Protein AF-A0A971UU22-F1 (afdb_monomer_lite)

Sequence (99 aa):
IMGYENEKGLMFGRDLINFKGENFVAPQTYAIKGSVITDEILLEMSRDGVFENSRVYNIRTRKLLKPKDYIDPHKKAIEEINKSDFILKTDYLKDLIDP

Foldseek 3Di:
DPPDDPPDDDDPDDDPVPDDDWDKDQDPPPAPQLFIDTQFWGWGQDPVNDQQPIWIAGPVVRDTDGSVVVVVSSVVSNVSVVVVVVCVVVVVVVVVVPD

Secondary structure (DSSP, 8-state):
--S--TTSS---S--TTT--S--EE---SSS-TT-EEESSEEEE--TTS-GGG-EEEETTT--EE-GGGGHHHHHHHHHHHHHHHHHHHTTHHHHHH--

pLDDT: mean 89.25, std 8.84, range [54.53, 97.75]

Radius of gyration: 16.16 Å; chains: 1; bounding box: 41×27×49 Å

Structure (mmCIF, N/CA/C/O backbone):
data_AF-A0A971UU22-F1
#
_entry.id   AF-A0A971UU22-F1
#
loop_
_atom_site.group_PDB
_atom_site.id
_atom_site.type_symbol
_atom_site.label_atom_id
_atom_site.label_alt_id
_atom_site.label_comp_id
_atom_site.label_asym_id
_atom_site.label_entity_id
_atom_site.label_seq_id
_atom_site.pdbx_PDB_ins_code
_atom_site.Cartn_x
_atom_site.Cartn_y
_atom_site.Cartn_z
_atom_site.occupancy
_atom_site.B_iso_or_equiv
_atom_site.auth_seq_id
_atom_site.auth_comp_id
_atom_site.auth_asym_id
_atom_site.auth_atom_id
_atom_site.pdbx_PDB_model_num
ATOM 1 N N . ILE A 1 1 ? 20.644 10.018 -1.741 1.00 62.72 1 ILE A N 1
ATOM 2 C CA . ILE A 1 1 ? 21.759 9.350 -1.008 1.00 62.72 1 ILE A CA 1
ATOM 3 C C . ILE A 1 1 ? 22.981 9.116 -1.905 1.00 62.72 1 ILE A C 1
ATOM 5 O O . ILE A 1 1 ? 24.057 9.528 -1.512 1.00 62.72 1 ILE A O 1
ATOM 9 N N . MET A 1 2 ? 22.845 8.527 -3.102 1.00 82.44 2 MET A N 1
ATOM 10 C CA . MET A 1 2 ? 23.992 8.207 -3.983 1.00 82.44 2 MET A CA 1
ATOM 11 C C . MET A 1 2 ? 24.419 9.325 -4.959 1.00 82.44 2 MET A C 1
ATOM 13 O O . MET A 1 2 ? 25.248 9.085 -5.824 1.00 82.44 2 MET A O 1
ATOM 17 N N . GLY A 1 3 ? 23.841 10.528 -4.864 1.00 80.38 3 GLY A N 1
ATOM 18 C CA . GLY A 1 3 ? 24.153 11.641 -5.775 1.00 80.38 3 GLY A CA 1
ATOM 19 C C . GLY A 1 3 ? 23.608 11.499 -7.205 1.00 80.38 3 GLY A C 1
ATOM 20 O O . GLY A 1 3 ? 23.945 12.320 -8.046 1.00 80.38 3 GLY A O 1
ATOM 21 N N . TYR A 1 4 ? 22.771 10.491 -7.476 1.00 78.88 4 TYR A N 1
ATOM 22 C CA . TYR A 1 4 ? 22.084 10.314 -8.758 1.00 78.88 4 TYR A CA 1
ATOM 23 C C . TYR A 1 4 ? 20.679 10.915 -8.732 1.00 78.88 4 TYR A C 1
ATOM 25 O O . TYR A 1 4 ? 19.956 10.778 -7.741 1.00 78.88 4 TYR A O 1
ATOM 33 N N . GLU A 1 5 ? 20.294 11.530 -9.846 1.00 74.69 5 GLU A N 1
ATOM 34 C CA . GLU A 1 5 ? 18.945 12.039 -10.078 1.00 74.69 5 GLU A CA 1
ATOM 35 C C . GLU A 1 5 ? 18.027 10.906 -10.567 1.00 74.69 5 GLU A C 1
ATOM 37 O O . GLU A 1 5 ? 18.325 10.216 -11.544 1.00 74.69 5 GLU A O 1
ATOM 42 N N . ASN A 1 6 ? 16.895 10.707 -9.883 1.00 71.00 6 ASN A N 1
ATOM 43 C CA . ASN A 1 6 ? 15.866 9.722 -10.246 1.00 71.00 6 ASN A CA 1
ATOM 44 C C . ASN A 1 6 ? 14.948 10.263 -11.356 1.00 71.00 6 ASN A C 1
ATOM 46 O O . ASN A 1 6 ? 13.732 10.332 -11.196 1.00 71.00 6 ASN A O 1
ATOM 50 N N . GLU A 1 7 ? 15.534 10.689 -12.471 1.00 71.25 7 GLU A N 1
ATOM 51 C CA . GLU A 1 7 ? 14.790 11.239 -13.615 1.00 71.25 7 GLU A CA 1
ATOM 52 C C . GLU A 1 7 ? 14.575 10.215 -14.733 1.00 71.25 7 GLU A C 1
ATOM 54 O O . GLU A 1 7 ? 13.740 10.410 -15.615 1.00 71.25 7 GLU A O 1
ATOM 59 N N . LYS A 1 8 ? 15.323 9.107 -14.704 1.00 68.94 8 LYS A N 1
ATOM 60 C CA . LYS A 1 8 ? 15.296 8.073 -15.740 1.00 68.94 8 LYS A CA 1
ATOM 61 C C . LYS A 1 8 ? 14.726 6.776 -15.179 1.00 68.94 8 LYS A C 1
ATOM 63 O O . LYS A 1 8 ? 15.319 6.168 -14.293 1.00 68.94 8 LYS A O 1
ATOM 68 N N . GLY A 1 9 ? 13.599 6.344 -15.741 1.00 73.25 9 GLY A N 1
ATOM 69 C CA . GLY A 1 9 ? 12.917 5.100 -15.386 1.00 73.25 9 GLY A CA 1
ATOM 70 C C . GLY A 1 9 ? 11.576 5.320 -14.689 1.00 73.25 9 GLY A C 1
ATOM 71 O O . GLY A 1 9 ? 11.291 6.387 -14.151 1.00 73.25 9 GLY A O 1
ATOM 72 N N . LEU A 1 10 ? 10.729 4.293 -14.722 1.00 82.38 10 LEU A N 1
ATOM 73 C CA . LEU A 1 10 ? 9.428 4.308 -14.063 1.00 82.38 10 LEU A CA 1
ATOM 74 C C . LEU A 1 10 ? 9.556 3.706 -12.660 1.00 82.38 10 LEU A C 1
ATOM 76 O O . LEU A 1 10 ? 9.939 2.548 -12.503 1.00 82.38 10 LEU A O 1
ATOM 80 N N . MET A 1 11 ? 9.230 4.499 -11.640 1.00 86.44 11 MET A N 1
ATOM 81 C CA . MET A 1 11 ? 9.314 4.108 -10.233 1.00 86.44 11 MET A CA 1
ATOM 82 C C . MET A 1 11 ? 7.966 4.283 -9.534 1.00 86.44 11 MET A C 1
ATOM 84 O O . MET A 1 11 ? 7.353 5.343 -9.606 1.00 86.44 11 MET A O 1
ATOM 88 N N . PHE A 1 12 ? 7.538 3.250 -8.806 1.00 84.56 12 PHE A N 1
ATOM 89 C CA . PHE A 1 12 ? 6.378 3.314 -7.906 1.00 84.56 12 PHE A CA 1
ATOM 90 C C . PHE A 1 12 ? 6.772 3.744 -6.484 1.00 84.56 12 PHE A C 1
ATOM 92 O O . PHE A 1 12 ? 6.006 4.399 -5.783 1.00 84.56 12 PHE A O 1
ATOM 99 N N . GLY A 1 13 ? 7.989 3.390 -6.058 1.00 82.88 13 GLY A N 1
ATOM 100 C CA . GLY A 1 13 ? 8.536 3.787 -4.764 1.00 82.88 13 GLY A CA 1
ATOM 101 C C . GLY A 1 13 ? 8.894 5.272 -4.711 1.00 82.88 13 GLY A C 1
ATOM 102 O O . GLY A 1 13 ? 9.170 5.902 -5.731 1.00 82.88 13 GLY A O 1
ATOM 103 N N . ARG A 1 14 ? 8.920 5.825 -3.497 1.00 84.25 14 ARG A N 1
ATOM 104 C CA . ARG A 1 14 ? 9.236 7.236 -3.244 1.00 84.25 14 ARG A CA 1
ATOM 105 C C . ARG A 1 14 ? 10.511 7.363 -2.427 1.00 84.25 14 ARG A C 1
ATOM 107 O O . ARG A 1 14 ? 10.798 6.520 -1.580 1.00 84.25 14 ARG A O 1
ATOM 114 N N . ASP A 1 15 ? 11.261 8.433 -2.670 1.00 84.06 15 ASP A N 1
ATOM 115 C CA . ASP A 1 15 ? 12.409 8.781 -1.834 1.00 84.06 15 ASP A CA 1
ATOM 116 C C . ASP A 1 15 ? 11.923 9.267 -0.464 1.00 84.06 15 ASP A C 1
ATOM 118 O O . ASP A 1 15 ? 11.402 10.373 -0.333 1.00 84.06 15 ASP A O 1
ATOM 122 N N . LEU A 1 16 ? 12.116 8.443 0.563 1.00 82.25 16 LEU A N 1
ATOM 123 C CA . LEU A 1 16 ? 11.645 8.719 1.919 1.00 82.25 16 LEU A CA 1
ATOM 124 C C . LEU A 1 16 ? 12.265 9.977 2.547 1.00 82.25 16 LEU A C 1
ATOM 126 O O . LEU A 1 16 ? 11.662 10.547 3.450 1.00 82.25 16 LEU A O 1
ATOM 130 N N . ILE A 1 17 ? 13.452 10.404 2.106 1.00 82.69 17 ILE A N 1
ATOM 131 C CA . ILE A 1 17 ? 14.151 11.557 2.697 1.00 82.69 17 ILE A CA 1
ATOM 132 C C . ILE A 1 17 ? 13.637 12.869 2.105 1.00 82.69 17 ILE A C 1
ATOM 134 O O . ILE A 1 17 ? 13.508 13.866 2.812 1.00 82.69 17 ILE A O 1
ATOM 138 N N . ASN A 1 18 ? 13.359 12.873 0.803 1.00 81.94 18 ASN A N 1
ATOM 139 C CA . ASN A 1 18 ? 13.086 14.100 0.054 1.00 81.94 18 ASN A CA 1
ATOM 140 C C . ASN A 1 18 ? 11.603 14.296 -0.277 1.00 81.94 18 ASN A C 1
ATOM 142 O O . ASN A 1 18 ? 11.189 15.403 -0.632 1.00 81.94 18 ASN A O 1
ATOM 146 N N . PHE A 1 19 ? 10.790 13.243 -0.185 1.00 82.88 19 PHE A N 1
ATOM 147 C CA . PHE A 1 19 ? 9.388 13.309 -0.562 1.00 82.88 19 PHE A CA 1
ATOM 148 C C . PHE A 1 19 ? 8.548 14.061 0.481 1.00 82.88 19 PHE A C 1
ATOM 150 O O . PHE A 1 19 ? 8.545 13.719 1.659 1.00 82.88 19 PHE A O 1
ATOM 157 N N . LYS A 1 20 ? 7.810 15.087 0.034 1.00 79.75 20 LYS A N 1
ATOM 158 C CA . LYS A 1 20 ? 6.997 15.968 0.898 1.00 79.75 20 LYS A CA 1
ATOM 159 C C . LYS A 1 20 ? 5.492 15.676 0.884 1.00 79.75 20 LYS A C 1
ATOM 161 O O . LYS A 1 20 ? 4.748 16.352 1.586 1.00 79.75 20 LYS A O 1
ATOM 166 N N . GLY A 1 21 ? 5.028 14.745 0.051 1.00 82.56 21 GLY A N 1
ATOM 167 C CA . GLY A 1 21 ? 3.614 14.365 -0.003 1.00 82.56 21 GLY A CA 1
ATOM 168 C C . GLY A 1 21 ? 3.281 13.201 0.931 1.00 82.56 21 GLY A C 1
ATOM 169 O O . GLY A 1 21 ? 4.140 12.683 1.639 1.00 82.56 21 GLY A O 1
ATOM 170 N N . GLU A 1 22 ? 2.047 12.710 0.847 1.00 81.62 22 GLU A N 1
ATOM 171 C CA . GLU A 1 22 ? 1.616 11.520 1.587 1.00 81.62 22 GLU A CA 1
ATOM 172 C C . GLU A 1 22 ? 2.281 10.246 1.061 1.00 81.62 22 GLU A C 1
ATOM 174 O O . GLU A 1 22 ? 2.132 9.895 -0.120 1.00 81.62 22 GLU A O 1
ATOM 179 N N . ASN A 1 23 ? 2.981 9.538 1.945 1.00 85.56 23 ASN A N 1
ATOM 180 C CA . ASN A 1 23 ? 3.532 8.220 1.669 1.00 85.56 23 ASN A CA 1
ATOM 181 C C . ASN A 1 23 ? 2.525 7.126 2.010 1.00 85.56 23 ASN A C 1
ATOM 183 O O . ASN A 1 23 ? 1.718 7.238 2.935 1.00 85.56 23 ASN A O 1
ATOM 187 N N . PHE A 1 24 ? 2.589 6.044 1.245 1.00 91.88 24 PHE A N 1
ATOM 188 C CA . PHE A 1 24 ? 1.814 4.856 1.537 1.00 91.88 24 PHE A CA 1
ATOM 189 C C . PHE A 1 24 ? 2.517 3.609 1.012 1.00 91.88 24 PHE A C 1
ATOM 191 O O . PHE A 1 24 ? 3.388 3.680 0.146 1.00 91.88 24 PHE A O 1
ATOM 198 N N . VAL A 1 25 ? 2.111 2.463 1.546 1.00 92.69 25 VAL A N 1
ATOM 199 C CA . VAL A 1 25 ? 2.565 1.140 1.123 1.00 92.69 25 VAL A CA 1
ATOM 200 C C . VAL A 1 25 ? 1.343 0.270 0.853 1.00 92.69 25 VAL A C 1
ATOM 202 O O . VAL A 1 25 ? 0.411 0.244 1.658 1.00 92.69 25 VAL A O 1
ATOM 205 N N . ALA A 1 26 ? 1.359 -0.462 -0.262 1.00 92.81 26 ALA A N 1
ATOM 206 C CA . ALA A 1 26 ? 0.314 -1.405 -0.662 1.00 92.81 26 ALA A CA 1
ATOM 207 C C . ALA A 1 26 ? 0.830 -2.861 -0.577 1.00 92.81 26 ALA A C 1
ATOM 209 O O . ALA A 1 26 ? 1.263 -3.427 -1.584 1.00 92.81 26 ALA A O 1
ATOM 210 N N . PRO A 1 27 ? 0.857 -3.476 0.622 1.00 89.94 27 PRO A N 1
ATOM 211 C CA . PRO A 1 27 ? 1.389 -4.825 0.803 1.00 89.94 27 PRO A CA 1
ATOM 212 C C . PRO A 1 27 ? 0.502 -5.885 0.132 1.00 89.94 27 PRO A C 1
ATOM 214 O O . PRO A 1 27 ? -0.722 -5.815 0.209 1.00 89.94 27 PRO A O 1
ATOM 217 N N . GLN A 1 28 ? 1.124 -6.899 -0.481 1.00 86.19 28 GLN A N 1
ATOM 218 C CA . GLN A 1 28 ? 0.411 -8.012 -1.131 1.00 86.19 28 GLN A CA 1
ATOM 219 C C . GLN A 1 28 ? 0.781 -9.401 -0.597 1.00 86.19 28 GLN A C 1
ATOM 221 O O . GLN A 1 28 ? -0.021 -10.324 -0.680 1.00 86.19 28 GLN A O 1
ATOM 226 N N . THR A 1 29 ? 1.983 -9.573 -0.039 1.00 86.62 29 THR A N 1
ATOM 227 C CA . THR A 1 29 ? 2.466 -10.891 0.414 1.00 86.62 29 THR A CA 1
ATOM 228 C C . THR A 1 29 ? 1.707 -11.409 1.634 1.00 86.62 29 THR A C 1
ATOM 230 O O . THR A 1 29 ? 1.401 -12.591 1.726 1.00 86.62 29 THR A O 1
ATOM 233 N N . TYR A 1 30 ? 1.400 -10.516 2.575 1.00 86.00 30 TYR A N 1
ATOM 234 C CA . TYR A 1 30 ? 0.755 -10.851 3.851 1.00 86.00 30 TYR A CA 1
ATOM 235 C C . TYR A 1 30 ? -0.579 -10.126 4.049 1.00 86.00 30 TYR A C 1
ATOM 237 O O . TYR A 1 30 ? -1.200 -10.247 5.101 1.00 86.00 30 TYR A O 1
ATOM 245 N N . ALA A 1 31 ? -1.010 -9.361 3.047 1.00 89.94 31 ALA A N 1
ATOM 246 C CA . ALA A 1 31 ? -2.218 -8.557 3.083 1.00 89.94 31 ALA A CA 1
ATOM 247 C C . ALA A 1 31 ? -2.949 -8.663 1.746 1.00 89.94 31 ALA A C 1
ATOM 249 O O . ALA A 1 31 ? -2.346 -8.887 0.699 1.00 89.94 31 ALA A O 1
ATOM 250 N N . ILE A 1 32 ? -4.267 -8.515 1.790 1.00 93.62 32 ILE A N 1
ATOM 251 C CA . ILE A 1 32 ? -5.110 -8.660 0.606 1.00 93.62 32 ILE A CA 1
ATOM 252 C C . ILE A 1 32 ? -4.950 -7.423 -0.266 1.00 93.62 32 ILE A C 1
ATOM 254 O O . ILE A 1 32 ? -4.897 -6.307 0.250 1.00 93.62 32 ILE A O 1
ATOM 258 N N . LYS A 1 33 ? -4.898 -7.612 -1.589 1.00 93.50 33 LYS A N 1
ATOM 259 C CA . LYS A 1 33 ? -4.845 -6.517 -2.564 1.00 93.50 33 LYS A CA 1
ATOM 260 C C . LYS A 1 33 ? -5.888 -5.441 -2.241 1.00 93.50 33 LYS A C 1
ATOM 262 O O . LYS A 1 33 ? -7.062 -5.743 -2.053 1.00 93.50 33 LYS A O 1
ATOM 267 N N . GLY A 1 34 ? -5.439 -4.189 -2.198 1.00 92.75 34 GLY A N 1
ATOM 268 C CA . GLY A 1 34 ? -6.250 -3.052 -1.762 1.00 92.75 34 GLY A CA 1
ATOM 269 C C . GLY A 1 34 ? -6.119 -2.722 -0.273 1.00 92.75 34 GLY A C 1
ATOM 270 O O . GLY A 1 34 ? -6.648 -1.699 0.152 1.00 92.75 34 GLY A O 1
ATOM 271 N N . SER A 1 35 ? -5.401 -3.531 0.511 1.00 96.06 35 SER A N 1
ATOM 272 C CA . SER A 1 35 ? -4.922 -3.121 1.835 1.00 96.06 35 SER A CA 1
ATOM 273 C C . SER A 1 35 ? -3.871 -2.026 1.682 1.00 96.06 35 SER A C 1
ATOM 275 O O . SER A 1 35 ? -3.076 -2.053 0.737 1.00 96.06 35 SER A O 1
ATOM 277 N N . VAL A 1 36 ? -3.852 -1.074 2.612 1.00 96.19 36 VAL A N 1
ATOM 278 C CA . VAL A 1 36 ? -2.925 0.057 2.552 1.00 96.19 36 VAL A CA 1
ATOM 279 C C . VAL A 1 36 ? -2.458 0.475 3.936 1.00 96.19 36 VAL A C 1
ATOM 281 O O . VAL A 1 36 ? -3.208 0.415 4.910 1.00 96.19 36 VAL A O 1
ATOM 284 N N . ILE A 1 37 ? -1.206 0.910 4.013 1.00 95.50 37 ILE A N 1
ATOM 285 C CA . ILE A 1 37 ? -0.607 1.487 5.214 1.00 95.50 37 ILE A CA 1
ATOM 286 C C . ILE A 1 37 ? -0.147 2.894 4.858 1.00 95.50 37 ILE A C 1
ATOM 288 O O . ILE A 1 37 ? 0.631 3.060 3.919 1.00 95.50 37 ILE A O 1
ATOM 292 N N . THR A 1 38 ? -0.631 3.890 5.592 1.00 93.88 38 THR A N 1
ATOM 293 C CA . THR A 1 38 ? -0.171 5.285 5.513 1.00 93.88 38 THR A CA 1
ATOM 294 C C . THR A 1 38 ? 0.459 5.696 6.843 1.00 93.88 38 THR A C 1
ATOM 296 O O . THR A 1 38 ? 0.552 4.891 7.769 1.00 93.88 38 THR A O 1
ATOM 299 N N . ASP A 1 39 ? 0.858 6.959 6.974 1.00 91.56 39 ASP A N 1
ATOM 300 C CA . ASP A 1 39 ? 1.351 7.505 8.246 1.00 91.56 39 ASP A CA 1
ATOM 301 C C . ASP A 1 39 ? 0.265 7.596 9.338 1.00 91.56 39 ASP A C 1
ATOM 303 O O . ASP A 1 39 ? 0.568 7.740 10.530 1.00 91.56 39 ASP A O 1
ATOM 307 N N . GLU A 1 40 ? -1.009 7.523 8.944 1.00 94.19 40 GLU A N 1
ATOM 308 C CA . GLU A 1 40 ? -2.154 7.719 9.833 1.00 94.19 40 GLU A CA 1
ATOM 309 C C . GLU A 1 40 ? -2.977 6.455 10.037 1.00 94.19 40 GLU A C 1
ATOM 311 O O . GLU A 1 40 ? -3.457 6.216 11.153 1.00 94.19 40 GLU A O 1
ATOM 316 N N . ILE A 1 41 ? -3.148 5.652 8.983 1.00 96.50 41 ILE A N 1
ATOM 317 C CA . ILE A 1 41 ? -4.079 4.530 8.984 1.00 96.50 41 ILE A CA 1
ATOM 318 C C . ILE A 1 41 ? -3.475 3.221 8.483 1.00 96.50 41 ILE A C 1
ATOM 320 O O . ILE A 1 41 ? -2.646 3.183 7.577 1.00 96.50 41 ILE A O 1
ATOM 324 N N . LEU A 1 42 ? -3.968 2.130 9.061 1.00 96.69 42 LEU A N 1
ATOM 325 C CA . LEU A 1 42 ? -3.860 0.779 8.530 1.00 96.69 42 LEU A CA 1
ATOM 326 C C . LEU A 1 42 ? -5.244 0.380 8.021 1.00 96.69 42 LEU A C 1
ATOM 328 O O . LEU A 1 42 ? -6.176 0.264 8.819 1.00 96.69 42 LEU A O 1
ATOM 332 N N . LEU A 1 43 ? -5.361 0.159 6.715 1.00 97.31 43 LEU A N 1
ATOM 333 C CA . LEU A 1 43 ? -6.531 -0.430 6.080 1.00 97.31 43 LEU A CA 1
ATOM 334 C C . LEU A 1 43 ? -6.231 -1.887 5.747 1.00 97.31 43 LEU A C 1
ATOM 336 O O . LEU A 1 43 ? -5.412 -2.182 4.876 1.00 97.31 43 LEU A O 1
ATOM 340 N N . GLU A 1 44 ? -6.920 -2.789 6.428 1.00 96.56 44 GLU A N 1
ATOM 341 C CA . GLU A 1 44 ? -6.912 -4.218 6.145 1.00 96.56 44 GLU A CA 1
ATOM 342 C C . GLU A 1 44 ? -8.137 -4.547 5.291 1.00 96.56 44 GLU A C 1
ATOM 344 O O . GLU A 1 44 ? -9.276 -4.479 5.766 1.00 96.56 44 GLU A O 1
ATOM 349 N N . MET A 1 45 ? -7.900 -4.879 4.021 1.00 96.75 45 MET A N 1
ATOM 350 C CA . MET A 1 45 ? -8.970 -5.248 3.101 1.00 96.75 45 MET A CA 1
ATOM 351 C C . MET A 1 45 ? -9.606 -6.573 3.533 1.00 96.75 45 MET A C 1
ATOM 353 O O . MET A 1 45 ? -8.909 -7.536 3.865 1.00 96.75 45 MET A O 1
ATOM 357 N N . SER A 1 46 ? -10.936 -6.627 3.504 1.00 95.56 46 SER A N 1
ATOM 358 C CA . SER A 1 46 ? -11.688 -7.830 3.855 1.00 95.56 46 SER A CA 1
ATOM 359 C C . SER A 1 46 ? -11.427 -8.992 2.890 1.00 95.56 46 SER A C 1
ATOM 361 O O . SER A 1 46 ? -11.237 -8.813 1.685 1.00 95.56 46 SER A O 1
ATOM 363 N N . ARG A 1 47 ? -11.474 -10.217 3.427 1.00 92.56 47 ARG A N 1
ATOM 364 C CA . ARG A 1 47 ? -11.300 -11.475 2.677 1.00 92.56 47 ARG A CA 1
ATOM 365 C C . ARG A 1 47 ? -12.410 -11.756 1.674 1.00 92.56 47 ARG A C 1
ATOM 367 O O . ARG A 1 47 ? -12.168 -12.469 0.709 1.00 92.56 47 ARG A O 1
ATOM 374 N N . ASP A 1 48 ? -13.598 -11.207 1.898 1.00 93.81 48 ASP A N 1
ATOM 375 C CA . ASP A 1 48 ? -14.731 -11.320 0.973 1.00 93.81 48 ASP A CA 1
ATOM 376 C C . ASP A 1 48 ? -14.611 -10.390 -0.249 1.00 93.81 48 ASP A C 1
ATOM 378 O O . ASP A 1 48 ? -15.447 -10.449 -1.148 1.00 93.81 48 ASP A O 1
ATOM 382 N N . GLY A 1 49 ? -13.585 -9.531 -0.293 1.00 89.62 49 GLY A N 1
ATOM 383 C CA . GLY A 1 49 ? -13.386 -8.553 -1.361 1.00 89.62 49 GLY A CA 1
ATOM 384 C C . GLY A 1 49 ? -14.326 -7.345 -1.293 1.00 89.62 49 GLY A C 1
ATOM 385 O O . GLY A 1 49 ? -14.245 -6.473 -2.158 1.00 89.62 49 GLY A O 1
ATOM 386 N N . VAL A 1 50 ? -15.183 -7.241 -0.272 1.00 94.12 50 VAL A N 1
ATOM 387 C CA . VAL A 1 50 ? -16.111 -6.119 -0.089 1.00 94.12 50 VAL A CA 1
ATOM 388 C C . VAL A 1 50 ? -15.444 -5.036 0.754 1.00 94.12 50 VAL A C 1
ATOM 390 O O . VAL A 1 50 ? -15.146 -5.221 1.933 1.00 94.12 50 VAL A O 1
ATOM 393 N N . PHE A 1 51 ? -15.235 -3.860 0.157 1.00 94.81 51 PHE A N 1
ATOM 394 C CA . PHE A 1 51 ? -14.543 -2.748 0.814 1.00 94.81 51 PHE A CA 1
ATOM 395 C C . PH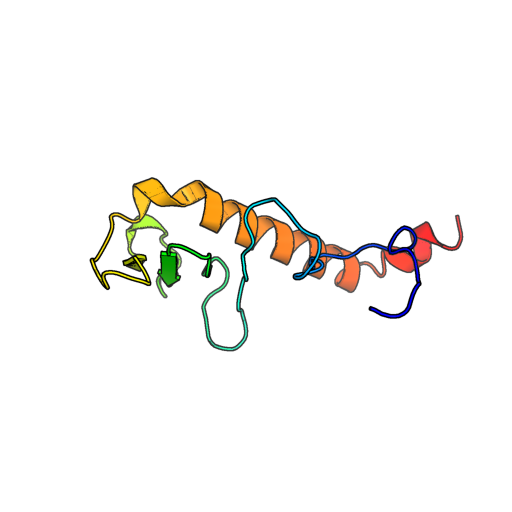E A 1 51 ? -15.208 -2.322 2.131 1.00 94.81 51 PHE A C 1
ATOM 397 O O . PHE A 1 51 ? -14.524 -2.115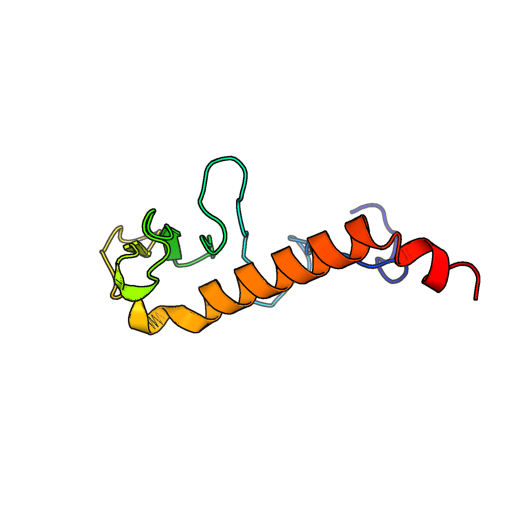 3.129 1.00 94.81 51 PHE A O 1
ATOM 404 N N . GLU A 1 52 ? -16.539 -2.256 2.171 1.00 95.56 52 GLU A N 1
ATOM 405 C CA . GLU A 1 52 ? -17.281 -1.816 3.360 1.00 95.56 52 GLU A CA 1
ATOM 406 C C . GLU A 1 52 ? -17.102 -2.740 4.574 1.00 95.56 52 GLU A C 1
ATOM 408 O O . GLU A 1 52 ? -17.223 -2.278 5.708 1.00 95.56 52 GLU A O 1
ATOM 413 N N . ASN A 1 53 ? -16.758 -4.010 4.338 1.00 96.44 53 ASN A N 1
ATOM 414 C CA . ASN A 1 53 ? -16.507 -5.011 5.377 1.00 96.44 53 ASN A CA 1
ATOM 415 C C . ASN A 1 53 ? -15.049 -5.001 5.871 1.00 96.44 53 ASN A C 1
ATOM 417 O O . ASN A 1 53 ? -14.677 -5.783 6.748 1.00 96.44 53 ASN A O 1
ATOM 421 N N . SER A 1 54 ? -14.210 -4.131 5.304 1.00 96.69 54 SER A N 1
ATOM 422 C CA . SER A 1 54 ? -12.797 -3.993 5.662 1.00 96.69 54 SER A CA 1
ATOM 423 C C . SER A 1 54 ? -12.622 -3.344 7.032 1.00 96.69 54 SER A C 1
ATOM 425 O O . SER A 1 54 ? -13.571 -2.849 7.645 1.00 96.69 54 SER A O 1
ATOM 427 N N . ARG A 1 55 ? -11.389 -3.330 7.537 1.00 97.00 55 ARG A N 1
ATOM 428 C CA . ARG A 1 55 ? -11.072 -2.719 8.830 1.00 97.00 55 ARG A CA 1
ATOM 429 C C . ARG A 1 55 ? -10.079 -1.592 8.641 1.00 97.00 55 ARG A C 1
ATOM 431 O O . ARG A 1 55 ? -9.058 -1.769 7.987 1.00 97.00 55 ARG A O 1
ATOM 438 N N . VAL A 1 56 ? -10.380 -0.443 9.237 1.00 97.75 56 VAL A N 1
ATOM 439 C CA . VAL A 1 56 ? -9.473 0.702 9.250 1.00 97.75 56 VAL A CA 1
ATOM 440 C C . VAL A 1 56 ? -9.142 1.050 10.685 1.00 97.75 56 VAL A C 1
ATOM 442 O O . VAL A 1 56 ? -10.030 1.187 11.526 1.00 97.75 56 VAL A O 1
ATOM 445 N N . TYR A 1 57 ? -7.856 1.214 10.956 1.00 97.31 57 TYR A N 1
ATOM 446 C CA . TYR A 1 57 ? -7.346 1.595 12.261 1.00 97.31 57 TYR A CA 1
ATOM 447 C C . TYR A 1 57 ? -6.514 2.852 12.129 1.00 97.31 57 TYR A C 1
ATOM 449 O O . TYR A 1 57 ? -5.644 2.923 11.266 1.00 97.31 57 TYR A O 1
ATOM 457 N N . ASN A 1 58 ? -6.703 3.805 13.036 1.00 97.19 58 ASN A N 1
ATOM 458 C CA . ASN A 1 58 ? -5.703 4.845 13.227 1.00 97.19 58 ASN A CA 1
ATOM 459 C C . ASN A 1 58 ? -4.462 4.215 13.885 1.00 97.19 58 ASN A C 1
ATOM 461 O O . ASN A 1 58 ? -4.564 3.648 14.974 1.00 97.19 58 ASN A O 1
ATOM 465 N N . ILE A 1 59 ? -3.289 4.313 13.262 1.00 95.25 59 ILE A N 1
ATOM 466 C CA . ILE A 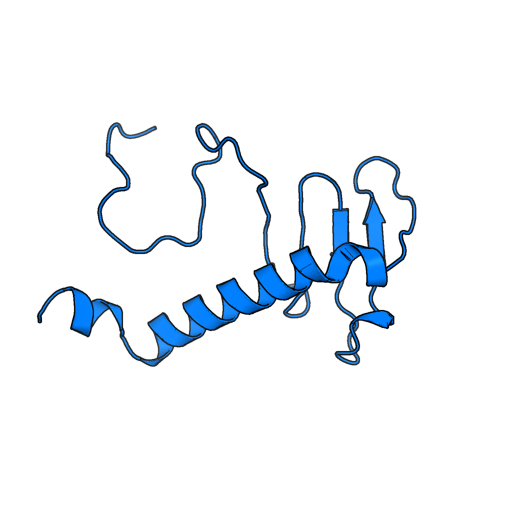1 59 ? -2.073 3.610 13.716 1.00 95.25 59 ILE A CA 1
ATOM 467 C C . ILE A 1 59 ? -1.605 4.119 15.086 1.00 95.25 59 ILE A C 1
ATOM 469 O O . ILE A 1 59 ? -1.120 3.339 15.912 1.00 95.25 59 ILE A O 1
ATOM 473 N N . ARG A 1 60 ? -1.791 5.420 15.349 1.00 94.94 60 ARG A N 1
ATOM 474 C CA . ARG A 1 60 ? -1.332 6.086 16.577 1.00 94.94 60 ARG A CA 1
ATOM 475 C C . ARG A 1 60 ? -2.256 5.811 17.758 1.00 94.94 60 ARG A C 1
ATOM 477 O O . ARG A 1 60 ? -1.795 5.441 18.831 1.00 94.94 60 ARG A O 1
ATOM 484 N N . THR A 1 61 ? -3.560 5.982 17.561 1.00 96.50 61 THR A N 1
ATOM 485 C CA . THR A 1 61 ? -4.565 5.866 18.633 1.00 96.50 61 THR A CA 1
ATOM 486 C C . THR A 1 61 ? -5.174 4.472 18.748 1.00 96.50 61 THR A C 1
ATOM 488 O O . THR A 1 61 ? -5.882 4.203 19.715 1.00 96.50 61 THR A O 1
ATOM 491 N N . ARG A 1 62 ? -4.936 3.595 17.761 1.00 94.62 62 ARG A N 1
ATOM 492 C CA . ARG A 1 62 ? -5.528 2.250 17.626 1.00 94.62 62 ARG A CA 1
ATOM 493 C C . ARG A 1 62 ? -7.056 2.231 17.539 1.00 94.62 62 ARG A C 1
ATOM 495 O O . ARG A 1 62 ? -7.661 1.165 17.627 1.00 94.62 62 ARG A O 1
ATOM 502 N N . LYS A 1 63 ? -7.691 3.389 17.342 1.00 97.69 63 LYS A N 1
ATOM 503 C CA . LYS A 1 63 ? -9.144 3.489 17.187 1.00 97.69 63 LYS A CA 1
ATOM 504 C C . LYS A 1 63 ? -9.582 2.888 15.859 1.00 97.69 63 LYS A C 1
ATOM 506 O O . LYS A 1 63 ? -8.953 3.140 14.831 1.00 97.69 63 LYS A O 1
ATOM 511 N N . LEU A 1 64 ? -10.679 2.134 15.904 1.00 97.12 64 LEU A N 1
ATOM 512 C CA . LEU A 1 64 ? -11.368 1.664 14.712 1.00 97.12 64 LEU A CA 1
ATOM 513 C C . LEU A 1 64 ? -12.056 2.852 14.032 1.00 97.12 64 LEU A C 1
ATOM 515 O O . LEU A 1 64 ? -12.722 3.658 14.686 1.00 97.12 64 LEU A O 1
ATOM 519 N N . LEU A 1 65 ? -11.877 2.947 12.725 1.00 97.12 65 LEU A N 1
ATOM 520 C CA . LEU A 1 65 ? -12.428 3.981 11.865 1.00 97.12 65 LEU A CA 1
ATOM 521 C C . LEU A 1 65 ? -13.405 3.346 10.871 1.00 97.12 65 LEU A C 1
ATOM 523 O O . LEU A 1 65 ? -13.397 2.132 10.660 1.00 97.12 65 LEU A O 1
ATOM 527 N N . LYS A 1 66 ? -14.268 4.161 10.261 1.00 96.62 66 LYS A N 1
ATOM 528 C CA . LYS A 1 66 ? -15.240 3.675 9.277 1.00 96.62 66 LYS A CA 1
ATOM 529 C C . LYS A 1 66 ? -14.552 3.506 7.918 1.00 96.62 66 LYS A C 1
ATOM 531 O O . LYS A 1 66 ? -14.036 4.492 7.404 1.00 96.62 66 LYS A O 1
ATOM 536 N N . PRO A 1 67 ? -14.592 2.318 7.286 1.00 95.88 67 PRO A N 1
ATOM 537 C CA . PRO A 1 67 ? -13.938 2.096 5.995 1.00 95.88 67 PRO A CA 1
ATOM 538 C C . PRO A 1 67 ? -14.367 3.070 4.899 1.00 95.88 67 PRO A C 1
ATOM 540 O O . PRO A 1 67 ? -13.530 3.513 4.124 1.00 95.88 67 PRO A O 1
ATOM 543 N N . LYS A 1 68 ? -15.651 3.457 4.867 1.00 95.94 68 LYS A N 1
ATOM 544 C CA . LYS A 1 68 ? -16.217 4.346 3.835 1.00 95.94 68 LYS A CA 1
ATOM 545 C C . LYS A 1 68 ? -15.466 5.677 3.695 1.00 95.94 68 LYS A C 1
ATOM 547 O O . LYS A 1 68 ? -15.387 6.191 2.584 1.00 95.94 68 LYS A O 1
ATOM 552 N N . ASP A 1 69 ? -14.867 6.173 4.776 1.00 96.31 69 ASP A N 1
ATOM 553 C CA . ASP A 1 69 ? -14.127 7.440 4.793 1.00 96.31 69 ASP A CA 1
ATOM 554 C C . ASP A 1 69 ? -12.715 7.316 4.172 1.00 96.31 69 ASP A C 1
ATOM 556 O O . ASP A 1 69 ? -12.041 8.318 3.960 1.00 96.31 69 ASP A O 1
ATOM 560 N N . TYR A 1 70 ? -12.262 6.095 3.855 1.00 95.69 70 TYR A N 1
ATOM 561 C CA . TYR A 1 70 ? -10.899 5.785 3.395 1.00 95.69 70 TYR A CA 1
ATOM 562 C C . TYR A 1 70 ? -10.882 5.024 2.063 1.00 95.69 70 TYR A C 1
ATOM 564 O O . TYR A 1 70 ? -9.985 4.220 1.792 1.00 95.69 70 TYR A O 1
ATOM 572 N N . ILE A 1 71 ? -11.879 5.272 1.213 1.00 95.69 71 ILE A N 1
ATOM 573 C CA . ILE A 1 71 ? -11.962 4.648 -0.112 1.00 95.69 71 ILE A CA 1
ATOM 574 C C . ILE A 1 71 ? -10.831 5.097 -1.044 1.00 95.69 71 ILE A C 1
ATOM 576 O O . ILE A 1 71 ? -10.360 4.308 -1.864 1.00 95.69 71 ILE A O 1
ATOM 580 N N . ASP A 1 72 ? -10.363 6.336 -0.906 1.00 95.44 72 ASP A N 1
ATOM 581 C CA . ASP A 1 72 ? -9.347 6.896 -1.796 1.00 95.44 72 ASP A CA 1
ATOM 582 C C . ASP A 1 72 ? -7.972 6.229 -1.611 1.00 95.44 72 ASP A C 1
ATOM 584 O O . ASP A 1 72 ? -7.413 5.766 -2.611 1.00 95.44 72 ASP A O 1
ATOM 588 N N . PRO A 1 73 ? -7.449 6.050 -0.377 1.00 94.06 73 PRO A N 1
ATOM 589 C CA . PRO A 1 73 ? -6.242 5.255 -0.148 1.00 94.06 73 PRO A CA 1
ATOM 590 C C . PRO A 1 73 ? -6.323 3.834 -0.727 1.00 94.06 73 PRO A C 1
ATOM 592 O O . PRO A 1 73 ? -5.367 3.352 -1.336 1.00 94.06 73 PRO A O 1
ATOM 595 N N . HIS A 1 74 ? -7.477 3.175 -0.594 1.00 94.44 74 HIS A N 1
ATOM 596 C CA . HIS A 1 74 ? -7.709 1.843 -1.152 1.00 94.44 74 HIS A CA 1
ATOM 597 C C . HIS A 1 74 ? -7.660 1.830 -2.687 1.00 94.44 74 HIS A C 1
ATOM 599 O O . HIS A 1 74 ? -6.954 1.011 -3.282 1.00 94.44 74 HIS A O 1
ATOM 605 N N . LYS A 1 75 ? -8.375 2.754 -3.341 1.00 95.62 75 LYS A N 1
ATOM 606 C CA . LYS A 1 75 ? -8.373 2.881 -4.807 1.00 95.62 75 LYS A CA 1
ATOM 607 C C . LYS A 1 75 ? -6.969 3.142 -5.341 1.00 95.62 75 LYS A C 1
ATOM 609 O O . LYS A 1 75 ? -6.552 2.477 -6.287 1.00 95.62 75 LYS A O 1
ATOM 614 N N . LYS A 1 76 ? -6.230 4.048 -4.698 1.00 93.81 76 LYS A N 1
ATOM 615 C CA . LYS A 1 76 ? -4.848 4.380 -5.062 1.00 93.81 76 LYS A CA 1
ATOM 616 C C . LYS A 1 76 ? -3.925 3.164 -4.964 1.00 93.81 76 LYS A C 1
ATOM 618 O O . LYS A 1 76 ? -3.140 2.918 -5.876 1.00 93.81 76 LYS A O 1
ATOM 623 N N . ALA A 1 77 ? -4.069 2.363 -3.905 1.00 93.50 77 ALA A N 1
ATOM 624 C 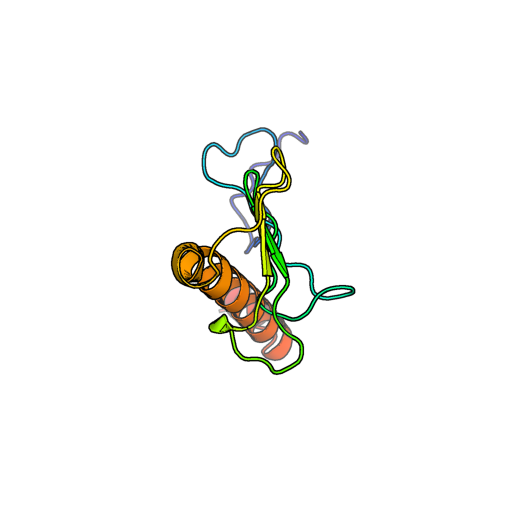CA . ALA A 1 77 ? -3.323 1.118 -3.750 1.00 93.50 77 ALA A CA 1
ATOM 625 C C . ALA A 1 77 ? -3.622 0.123 -4.883 1.00 93.50 77 ALA A C 1
ATOM 627 O O . ALA A 1 77 ? -2.698 -0.435 -5.475 1.00 93.50 77 ALA A O 1
ATOM 628 N N . ILE A 1 78 ? -4.900 -0.081 -5.225 1.00 95.12 78 ILE A N 1
ATOM 629 C CA . ILE A 1 78 ? -5.290 -0.957 -6.341 1.00 95.12 78 ILE A CA 1
ATOM 630 C C . ILE A 1 78 ? -4.727 -0.448 -7.670 1.00 95.12 78 ILE A C 1
ATOM 632 O O . ILE A 1 78 ? -4.250 -1.250 -8.473 1.00 95.12 78 ILE A O 1
ATOM 636 N N . GLU A 1 79 ? -4.783 0.860 -7.905 1.00 95.25 79 GLU A N 1
ATOM 637 C CA . GLU A 1 79 ? -4.302 1.477 -9.137 1.00 95.25 79 GLU A CA 1
ATOM 638 C C . GLU A 1 79 ? -2.793 1.277 -9.329 1.00 95.25 79 GLU A C 1
ATOM 640 O O . GLU A 1 79 ? -2.380 0.819 -10.395 1.00 95.25 79 GLU A O 1
ATOM 645 N N .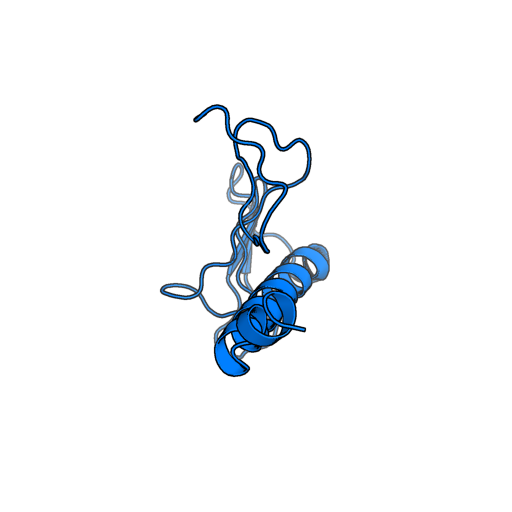 GLU A 1 80 ? -1.970 1.556 -8.312 1.00 92.88 80 GLU A N 1
ATOM 646 C CA . GLU A 1 80 ? -0.516 1.350 -8.402 1.00 92.88 80 GLU A CA 1
ATOM 647 C C . GLU A 1 80 ? -0.156 -0.124 -8.607 1.00 92.88 80 GLU A C 1
ATOM 649 O O . GLU A 1 80 ? 0.669 -0.447 -9.463 1.00 92.88 80 GLU A O 1
ATOM 654 N N . ILE A 1 81 ? -0.836 -1.028 -7.896 1.00 93.88 81 ILE A N 1
ATOM 655 C CA . ILE A 1 81 ? -0.674 -2.473 -8.080 1.00 93.88 81 ILE A CA 1
ATOM 656 C C . ILE A 1 81 ? -0.996 -2.879 -9.523 1.00 93.88 81 ILE A C 1
ATOM 658 O O . ILE A 1 81 ? -0.241 -3.633 -10.131 1.00 93.88 81 ILE A O 1
ATOM 662 N N . ASN A 1 82 ? -2.116 -2.403 -10.073 1.00 94.94 82 ASN A N 1
ATOM 663 C CA . ASN A 1 82 ? -2.544 -2.759 -11.425 1.00 94.94 82 ASN A CA 1
ATOM 664 C C . ASN A 1 82 ? -1.591 -2.214 -12.487 1.00 94.94 82 ASN A C 1
ATOM 666 O O . ASN A 1 82 ? -1.291 -2.919 -13.445 1.00 94.94 82 ASN A O 1
ATOM 670 N N . LYS A 1 83 ? -1.104 -0.980 -12.317 1.00 94.00 83 LYS A N 1
ATOM 671 C CA . LYS A 1 83 ? -0.101 -0.390 -13.212 1.00 94.00 83 LYS A CA 1
ATOM 672 C C . LYS A 1 83 ? 1.194 -1.198 -13.192 1.00 94.00 83 LYS A C 1
ATOM 674 O O . LYS A 1 83 ? 1.737 -1.483 -14.253 1.00 94.00 83 LYS A O 1
ATOM 679 N N . SER A 1 84 ? 1.658 -1.594 -12.007 1.00 92.25 84 SER A N 1
ATOM 680 C CA . SER A 1 84 ? 2.855 -2.428 -11.858 1.00 92.25 84 SER A CA 1
ATOM 681 C C . SER A 1 84 ? 2.680 -3.789 -12.541 1.00 92.25 84 SER A C 1
ATOM 683 O O . SER A 1 84 ? 3.491 -4.169 -13.382 1.00 92.25 84 SER A O 1
ATOM 685 N N . ASP A 1 85 ? 1.570 -4.479 -12.266 1.00 94.19 85 ASP A N 1
ATOM 686 C CA . ASP A 1 85 ? 1.245 -5.775 -12.878 1.00 94.19 85 ASP A CA 1
ATOM 687 C C . ASP A 1 85 ? 1.128 -5.681 -14.408 1.00 94.19 85 ASP A C 1
ATOM 689 O O . ASP A 1 85 ? 1.621 -6.553 -15.118 1.00 94.19 85 ASP A O 1
ATOM 693 N N . PHE A 1 86 ? 0.533 -4.601 -14.924 1.00 94.44 86 PHE A N 1
ATOM 694 C CA . PHE A 1 86 ? 0.441 -4.345 -16.360 1.00 94.44 86 PHE A CA 1
ATOM 695 C C . PHE A 1 86 ? 1.825 -4.207 -17.001 1.00 94.44 86 PHE A C 1
ATOM 697 O O . PHE A 1 86 ? 2.133 -4.951 -17.928 1.00 94.44 86 PHE A O 1
ATOM 704 N N . ILE A 1 87 ? 2.672 -3.318 -16.470 1.00 92.81 87 ILE A N 1
ATOM 705 C CA . ILE A 1 87 ? 4.019 -3.061 -17.006 1.00 92.81 87 ILE A CA 1
ATOM 706 C C . ILE A 1 87 ? 4.845 -4.348 -17.060 1.00 92.81 87 ILE A C 1
ATOM 708 O O . ILE A 1 87 ? 5.529 -4.596 -18.052 1.00 92.81 87 ILE A O 1
ATOM 712 N N . LEU A 1 88 ? 4.755 -5.175 -16.014 1.00 91.25 88 LEU A N 1
ATOM 713 C CA . LEU A 1 88 ? 5.472 -6.446 -15.933 1.00 91.25 88 LEU A CA 1
ATOM 714 C C . LEU A 1 88 ? 4.931 -7.489 -16.919 1.00 91.25 88 LEU A C 1
ATOM 716 O O . LEU A 1 88 ? 5.712 -8.216 -17.527 1.00 91.25 88 LEU A O 1
ATOM 720 N N . LYS A 1 89 ? 3.608 -7.582 -17.086 1.00 94.19 89 LYS A N 1
ATOM 721 C CA . LYS A 1 89 ? 2.982 -8.590 -17.959 1.00 94.19 89 LYS A CA 1
ATOM 722 C C . LYS A 1 89 ? 3.145 -8.303 -19.442 1.00 94.19 89 LYS A C 1
ATOM 724 O O . LYS A 1 89 ? 3.140 -9.248 -20.227 1.00 94.19 89 LYS A O 1
ATOM 729 N N . THR A 1 90 ? 3.240 -7.036 -19.826 1.00 92.25 90 THR A N 1
ATOM 730 C CA . THR A 1 90 ? 3.375 -6.649 -21.234 1.00 92.25 90 THR A CA 1
ATOM 731 C C . THR A 1 90 ? 4.817 -6.374 -21.640 1.00 92.25 90 THR A C 1
ATOM 733 O O . THR A 1 90 ? 5.026 -5.967 -22.773 1.00 92.25 90 THR A O 1
ATOM 736 N N . ASP A 1 91 ? 5.793 -6.550 -20.739 1.00 87.56 91 ASP A N 1
ATOM 737 C CA . ASP A 1 91 ? 7.189 -6.141 -20.962 1.00 87.56 91 ASP A CA 1
ATOM 738 C C . ASP A 1 91 ? 7.292 -4.674 -21.438 1.00 87.56 91 ASP A C 1
ATOM 740 O O . ASP A 1 91 ? 8.107 -4.315 -22.282 1.00 87.56 91 ASP A O 1
ATOM 744 N N . TYR A 1 92 ? 6.426 -3.802 -20.897 1.00 87.00 92 TYR A N 1
ATOM 745 C CA . TYR A 1 92 ? 6.164 -2.464 -21.456 1.00 87.00 92 TYR A CA 1
ATOM 746 C C . TYR A 1 92 ? 7.403 -1.563 -21.510 1.00 87.00 92 TYR A C 1
ATOM 748 O O . TYR A 1 92 ? 7.490 -0.646 -22.321 1.00 87.00 92 TYR A O 1
ATOM 756 N N . LEU A 1 93 ? 8.367 -1.790 -20.614 1.00 85.50 93 LEU A N 1
ATOM 757 C CA . LEU A 1 93 ? 9.598 -1.003 -20.587 1.00 85.50 93 LEU A CA 1
ATOM 758 C C . LEU A 1 93 ? 10.450 -1.231 -21.837 1.00 85.50 93 LEU A C 1
ATOM 760 O O . LEU A 1 93 ? 11.165 -0.316 -22.238 1.00 85.50 93 LEU A O 1
ATOM 764 N N . LYS A 1 94 ? 10.358 -2.407 -22.462 1.00 84.00 94 LYS A N 1
ATOM 765 C CA . LYS A 1 94 ? 11.053 -2.699 -23.714 1.00 84.00 94 LYS A CA 1
ATOM 766 C C . LYS A 1 94 ? 10.577 -1.776 -24.835 1.00 84.00 94 LYS A C 1
ATOM 768 O O . LYS A 1 94 ? 11.406 -1.154 -25.491 1.00 84.00 94 LYS A O 1
ATOM 773 N N . ASP A 1 95 ? 9.264 -1.602 -24.954 1.00 79.19 95 ASP A N 1
ATOM 774 C CA . ASP A 1 95 ? 8.638 -0.725 -25.952 1.00 79.19 95 ASP A CA 1
ATOM 775 C C . ASP A 1 95 ? 8.935 0.768 -25.707 1.00 79.19 95 ASP A C 1
ATOM 777 O O . ASP A 1 95 ? 8.856 1.586 -26.618 1.00 79.19 95 ASP A O 1
ATOM 781 N N . LEU A 1 96 ? 9.267 1.151 -24.468 1.00 76.00 96 LEU A N 1
ATOM 782 C CA . LEU A 1 96 ? 9.617 2.531 -24.110 1.00 76.00 96 LEU A CA 1
ATOM 783 C C . LEU A 1 96 ? 11.091 2.881 -24.361 1.00 76.00 96 LEU A C 1
ATOM 785 O O . LEU A 1 96 ? 11.414 4.063 -24.484 1.00 76.00 96 LEU A O 1
ATOM 789 N N . ILE A 1 97 ? 11.985 1.889 -24.342 1.00 74.00 97 ILE A N 1
ATOM 790 C CA . ILE A 1 97 ? 13.440 2.094 -24.422 1.00 74.00 97 ILE A CA 1
ATOM 791 C C . ILE A 1 97 ? 13.951 1.945 -25.865 1.00 74.00 97 ILE A C 1
ATOM 793 O O . ILE A 1 97 ? 14.879 2.664 -26.228 1.00 74.00 97 ILE A O 1
ATOM 797 N N . ASP A 1 98 ? 13.318 1.097 -26.683 1.00 61.66 98 ASP A N 1
ATOM 798 C CA . ASP A 1 98 ? 13.580 0.945 -28.126 1.00 61.66 98 ASP A CA 1
ATOM 799 C C . ASP A 1 98 ? 12.297 1.255 -28.941 1.00 61.66 98 ASP A C 1
ATOM 801 O O . ASP A 1 98 ? 11.539 0.328 -29.239 1.00 61.66 98 ASP A O 1
ATOM 805 N N . PRO A 1 99 ? 12.010 2.534 -29.268 1.00 54.53 99 PRO A N 1
ATOM 806 C CA . PRO A 1 99 ? 10.832 2.922 -30.055 1.00 54.53 99 PRO A CA 1
ATOM 807 C C . PRO A 1 99 ? 10.929 2.596 -31.555 1.00 54.53 99 PRO A C 1
ATOM 809 O O . PRO A 1 99 ? 12.053 2.600 -32.113 1.00 54.53 99 PRO A O 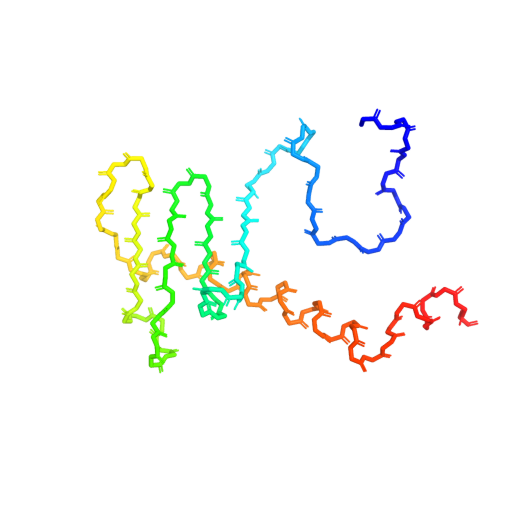1
#